Protein AF-A0A497QKZ0-F1 (afdb_monomer_lite)

pLDDT: mean 83.21, std 18.35, range [42.22, 96.81]

Structure (mmCIF, N/CA/C/O backbone):
data_AF-A0A497QKZ0-F1
#
_entry.id   AF-A0A497QKZ0-F1
#
loop_
_atom_site.group_PDB
_atom_site.id
_atom_site.type_symbol
_atom_site.label_atom_id
_atom_site.label_alt_id
_atom_site.label_comp_id
_atom_site.label_asym_id
_atom_site.label_entity_id
_atom_site.label_seq_id
_atom_site.pdbx_PDB_ins_code
_atom_site.Cartn_x
_atom_site.Cartn_y
_atom_site.Cartn_z
_atom_site.occupancy
_atom_site.B_iso_or_equiv
_atom_site.auth_seq_id
_atom_site.auth_comp_id
_atom_site.auth_asym_id
_atom_site.auth_atom_id
_atom_site.pdbx_PDB_model_num
ATOM 1 N N . MET A 1 1 ? -16.394 13.735 -3.996 1.00 50.06 1 MET A N 1
ATOM 2 C CA . MET A 1 1 ? -15.895 12.636 -4.858 1.00 50.06 1 MET A CA 1
ATOM 3 C C . MET A 1 1 ? -15.013 11.633 -4.111 1.00 50.06 1 MET A C 1
ATOM 5 O O . MET A 1 1 ? -15.427 10.489 -4.044 1.00 50.06 1 MET A O 1
ATOM 9 N N . LYS A 1 2 ? -13.881 12.016 -3.486 1.00 60.97 2 LYS A N 1
ATOM 10 C CA . LYS A 1 2 ? -12.994 11.062 -2.766 1.00 60.97 2 LYS A CA 1
ATOM 11 C C . LYS A 1 2 ? -13.682 10.211 -1.681 1.00 60.97 2 LYS A C 1
ATOM 13 O O . LYS A 1 2 ? -13.367 9.038 -1.577 1.00 60.97 2 LYS A O 1
ATOM 18 N N . LYS A 1 3 ? -14.614 10.776 -0.901 1.00 60.91 3 LYS A N 1
ATOM 19 C CA . LYS A 1 3 ? -15.287 10.064 0.205 1.00 60.91 3 LYS A CA 1
ATOM 20 C C . LYS A 1 3 ? -16.107 8.857 -0.287 1.00 60.91 3 LYS A C 1
ATOM 22 O O . LYS A 1 3 ? -15.813 7.734 0.092 1.00 60.91 3 LYS A O 1
ATOM 27 N N . TYR A 1 4 ? -16.994 9.078 -1.259 1.00 71.94 4 TYR A N 1
ATOM 28 C CA . TYR A 1 4 ? -17.839 8.026 -1.842 1.00 71.94 4 TYR A CA 1
ATOM 29 C C . TYR A 1 4 ? -17.062 6.895 -2.527 1.00 71.94 4 TYR A C 1
ATOM 31 O O . TYR A 1 4 ? -17.536 5.764 -2.576 1.00 71.94 4 TYR A O 1
ATOM 39 N N . ALA A 1 5 ? -15.863 7.177 -3.049 1.00 82.50 5 ALA A N 1
ATOM 40 C CA . ALA A 1 5 ? -15.030 6.156 -3.680 1.00 82.50 5 ALA A CA 1
ATOM 41 C C . ALA A 1 5 ? -14.519 5.106 -2.676 1.00 82.50 5 ALA A C 1
ATOM 43 O O . ALA A 1 5 ? -14.267 3.974 -3.074 1.00 82.50 5 ALA A O 1
ATOM 44 N N . TYR A 1 6 ? -14.401 5.458 -1.391 1.00 85.38 6 TYR A N 1
ATOM 45 C CA . TYR A 1 6 ? -13.842 4.596 -0.345 1.00 85.38 6 TYR A CA 1
ATOM 46 C C . TYR A 1 6 ? -14.851 4.204 0.738 1.00 85.38 6 TYR A C 1
ATOM 48 O O . TYR A 1 6 ? -14.471 3.523 1.686 1.00 85.38 6 TYR A O 1
ATOM 56 N N . ASP A 1 7 ? -16.119 4.594 0.603 1.00 88.50 7 ASP A N 1
ATOM 57 C CA . ASP A 1 7 ? -17.184 4.141 1.498 1.00 88.50 7 ASP A CA 1
ATOM 58 C C . ASP A 1 7 ? -17.457 2.639 1.297 1.00 88.50 7 ASP A C 1
ATOM 60 O O . ASP A 1 7 ? -17.227 2.081 0.215 1.00 88.50 7 ASP A O 1
ATOM 64 N N . ASP A 1 8 ? -17.930 1.965 2.344 1.00 90.12 8 ASP A N 1
ATOM 65 C CA . ASP A 1 8 ? -18.294 0.548 2.277 1.00 90.12 8 ASP A CA 1
ATOM 66 C C . ASP A 1 8 ? -19.484 0.307 1.331 1.00 90.12 8 ASP A C 1
ATOM 68 O O . ASP A 1 8 ? -20.384 1.133 1.189 1.00 90.12 8 ASP A O 1
ATOM 72 N N . GLY A 1 9 ? -19.472 -0.841 0.653 1.00 88.94 9 GLY A N 1
ATOM 73 C CA . GLY A 1 9 ? -20.528 -1.294 -0.254 1.00 88.94 9 GLY A CA 1
ATOM 74 C C . GLY A 1 9 ? -20.354 -2.781 -0.559 1.00 88.94 9 GLY A C 1
ATOM 75 O O . GLY A 1 9 ? -19.903 -3.527 0.303 1.00 88.94 9 GLY A O 1
ATOM 76 N N . VAL A 1 10 ? -20.641 -3.216 -1.793 1.00 93.56 10 VAL A N 1
ATOM 77 C CA . VAL A 1 10 ? -20.381 -4.611 -2.228 1.00 93.56 10 VAL A CA 1
ATOM 78 C C . VAL A 1 10 ? -18.904 -4.989 -2.057 1.00 93.56 10 VAL A C 1
ATOM 80 O O . VAL A 1 10 ? -18.581 -6.097 -1.645 1.00 93.56 10 VAL A O 1
ATOM 83 N N . ILE A 1 11 ? -18.008 -4.043 -2.346 1.00 93.00 11 ILE A N 1
ATOM 84 C CA . ILE A 1 11 ? -16.582 -4.146 -2.033 1.00 93.00 11 ILE A CA 1
ATOM 85 C C . ILE A 1 11 ? -16.339 -3.365 -0.743 1.00 93.00 11 ILE A C 1
ATOM 87 O O . ILE A 1 11 ? -16.772 -2.212 -0.631 1.00 93.00 11 ILE A O 1
ATOM 91 N N . SER A 1 12 ? -15.628 -3.971 0.206 1.00 93.38 12 SER A N 1
ATOM 92 C CA . SER A 1 12 ? -15.272 -3.306 1.457 1.00 93.38 12 SER A CA 1
ATOM 93 C C . SER A 1 12 ? -14.340 -2.117 1.213 1.00 93.38 12 SER A C 1
ATOM 95 O O . SER A 1 12 ? -13.476 -2.127 0.332 1.00 93.38 12 SER A O 1
ATOM 97 N N . SER A 1 13 ? -14.490 -1.084 2.033 1.00 92.44 13 SER A N 1
ATOM 98 C CA . SER A 1 13 ? -13.655 0.117 2.038 1.00 92.44 13 SER A CA 1
ATOM 99 C C . SER A 1 13 ? -12.169 -0.223 2.159 1.00 92.44 13 SER A C 1
ATOM 101 O O . SER A 1 13 ? -11.342 0.374 1.471 1.00 92.44 13 SER A O 1
ATOM 103 N N . LYS A 1 14 ? -11.840 -1.246 2.959 1.00 93.38 14 LYS A N 1
ATOM 104 C CA . LYS A 1 14 ? -10.485 -1.792 3.110 1.00 93.38 14 LYS A CA 1
ATOM 105 C C . LYS A 1 14 ? -9.885 -2.223 1.769 1.00 93.38 14 LYS A C 1
ATOM 107 O O . LYS A 1 14 ? -8.794 -1.779 1.422 1.00 93.38 14 LYS A O 1
ATOM 112 N N . ILE A 1 15 ? -10.613 -3.020 0.983 1.00 94.31 15 ILE A N 1
ATOM 113 C CA . ILE A 1 15 ? -10.143 -3.491 -0.330 1.00 94.31 15 ILE A CA 1
ATOM 114 C C . ILE A 1 15 ? -9.991 -2.322 -1.308 1.00 94.31 15 ILE A C 1
ATOM 116 O O . ILE A 1 15 ? -9.007 -2.254 -2.044 1.00 94.31 15 ILE A O 1
ATOM 120 N N . LYS A 1 16 ? -10.925 -1.363 -1.301 1.00 94.44 16 LYS A N 1
ATOM 121 C CA . LYS A 1 16 ? -10.843 -0.179 -2.173 1.00 94.44 16 LYS A CA 1
ATOM 122 C C . LYS A 1 16 ? -9.609 0.673 -1.867 1.00 94.44 16 LYS A C 1
ATOM 124 O O . LYS A 1 16 ? -8.945 1.140 -2.789 1.00 94.44 16 LYS A O 1
ATOM 129 N N . ILE A 1 17 ? -9.284 0.845 -0.586 1.00 94.38 17 ILE A N 1
ATOM 130 C CA . ILE A 1 17 ? -8.101 1.593 -0.146 1.00 94.38 17 ILE A CA 1
ATOM 131 C C . ILE A 1 17 ? -6.815 0.845 -0.503 1.00 94.38 17 ILE A C 1
ATOM 133 O O . ILE A 1 17 ? -5.902 1.468 -1.038 1.00 94.38 17 ILE A O 1
ATOM 137 N N . LEU A 1 18 ? -6.760 -0.475 -0.293 1.00 95.31 18 LEU A N 1
ATOM 138 C CA . LEU A 1 18 ? -5.625 -1.298 -0.725 1.00 95.31 18 LEU A CA 1
ATOM 139 C C . LEU A 1 18 ? -5.416 -1.220 -2.241 1.00 95.31 18 LEU A C 1
ATOM 141 O O . LEU A 1 18 ? -4.293 -1.034 -2.689 1.00 95.31 18 LEU A O 1
ATOM 145 N N . THR A 1 19 ? -6.495 -1.252 -3.023 1.00 95.06 19 THR A N 1
ATOM 146 C CA . THR A 1 19 ? -6.430 -1.105 -4.486 1.00 95.06 19 THR A CA 1
ATOM 147 C C . THR A 1 19 ? -5.875 0.265 -4.885 1.00 95.06 19 THR A C 1
ATOM 149 O O . THR A 1 19 ? -4.988 0.359 -5.733 1.00 95.06 19 THR A O 1
ATOM 152 N N . ALA A 1 20 ? -6.353 1.344 -4.257 1.00 94.25 20 ALA A N 1
ATOM 153 C CA . ALA A 1 20 ? -5.836 2.689 -4.506 1.00 94.25 20 ALA A CA 1
ATOM 154 C C . ALA A 1 20 ? -4.360 2.830 -4.103 1.00 94.25 20 ALA A C 1
ATOM 156 O O . ALA A 1 20 ? -3.588 3.479 -4.810 1.00 94.25 20 ALA A O 1
ATOM 157 N N . PHE A 1 21 ? -3.956 2.188 -3.007 1.00 95.31 21 PHE A N 1
ATOM 158 C CA . PHE A 1 21 ? -2.564 2.102 -2.584 1.00 95.31 21 PHE A CA 1
ATOM 159 C C . PHE A 1 21 ? -1.698 1.361 -3.614 1.00 95.31 21 PHE A C 1
ATOM 161 O O . PHE A 1 21 ? -0.664 1.886 -4.017 1.00 95.31 21 PHE A O 1
ATOM 168 N N . THR A 1 22 ? -2.135 0.205 -4.119 1.00 95.81 22 THR A N 1
ATOM 169 C CA . THR A 1 22 ? -1.437 -0.521 -5.194 1.00 95.81 22 THR A CA 1
ATOM 170 C C . THR A 1 22 ? -1.256 0.354 -6.429 1.00 95.81 22 THR A C 1
ATOM 172 O O . THR A 1 22 ? -0.158 0.438 -6.973 1.00 95.81 22 THR A O 1
ATOM 175 N N . ILE A 1 23 ? -2.303 1.071 -6.851 1.00 95.19 23 ILE A N 1
ATOM 176 C CA . ILE A 1 23 ? -2.219 2.005 -7.981 1.00 95.19 23 ILE A CA 1
ATOM 177 C C . ILE A 1 23 ? -1.212 3.121 -7.681 1.00 95.19 23 ILE A C 1
ATOM 179 O O . ILE A 1 23 ? -0.433 3.483 -8.558 1.00 95.19 23 ILE A O 1
ATOM 183 N N . ALA A 1 24 ? -1.168 3.649 -6.456 1.00 94.94 24 ALA A N 1
ATOM 184 C CA . ALA A 1 24 ? -0.171 4.643 -6.057 1.00 94.94 24 ALA A CA 1
ATOM 185 C C . ALA A 1 24 ? 1.272 4.111 -6.170 1.00 94.94 24 ALA A C 1
ATOM 187 O O . ALA A 1 24 ? 2.143 4.826 -6.664 1.00 94.94 24 ALA A O 1
ATOM 188 N N . VAL A 1 25 ? 1.509 2.852 -5.782 1.00 94.75 25 VAL A N 1
ATOM 189 C CA . VAL A 1 25 ? 2.808 2.172 -5.938 1.00 94.75 25 VAL A CA 1
ATOM 190 C C . VAL A 1 25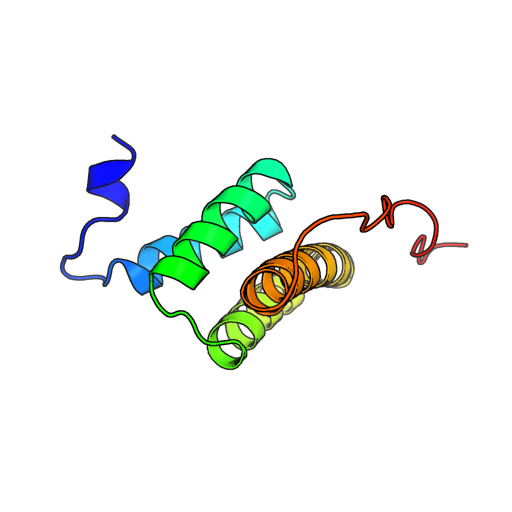 ? 3.158 1.986 -7.417 1.00 94.75 25 VAL A C 1
ATOM 192 O O . VAL A 1 25 ? 4.271 2.301 -7.829 1.00 94.75 25 VAL A O 1
ATOM 195 N N . VAL A 1 26 ? 2.206 1.540 -8.242 1.00 94.00 26 VAL A N 1
ATOM 196 C CA . VAL A 1 26 ? 2.411 1.315 -9.687 1.00 94.00 26 VAL A CA 1
ATOM 197 C C . VAL A 1 26 ? 2.631 2.613 -10.461 1.00 94.00 26 VAL A C 1
ATOM 199 O O . VAL A 1 26 ? 3.463 2.679 -11.363 1.00 94.00 26 VAL A O 1
ATOM 202 N N . THR A 1 27 ? 1.914 3.669 -10.089 1.00 94.81 27 THR A N 1
ATOM 203 C CA . THR A 1 27 ? 2.070 5.011 -10.671 1.00 94.81 27 THR A CA 1
ATOM 204 C C . THR A 1 27 ? 3.267 5.770 -10.109 1.00 94.81 27 THR A C 1
ATOM 206 O O . THR A 1 27 ? 3.561 6.857 -10.601 1.00 94.81 27 THR A O 1
ATOM 209 N N . LYS A 1 28 ? 3.973 5.203 -9.117 1.00 93.81 28 LYS A N 1
ATOM 210 C CA . LYS A 1 28 ? 5.188 5.778 -8.522 1.00 93.81 28 LYS A CA 1
ATOM 211 C C . LYS A 1 28 ? 4.935 7.157 -7.898 1.00 93.81 28 LYS A C 1
ATOM 213 O O . LYS A 1 28 ? 5.797 8.030 -7.894 1.00 93.81 28 LYS A O 1
ATOM 218 N N . CYS A 1 29 ? 3.721 7.370 -7.387 1.00 94.38 29 CYS A N 1
ATOM 219 C CA . CYS A 1 29 ? 3.321 8.626 -6.763 1.00 94.38 29 CYS A CA 1
ATOM 220 C C . CYS A 1 29 ? 3.599 8.578 -5.257 1.00 94.38 29 CYS A C 1
ATOM 222 O O . CYS A 1 29 ? 2.785 8.070 -4.484 1.00 94.38 29 CYS A O 1
ATOM 224 N N . GLU A 1 30 ? 4.722 9.140 -4.816 1.00 91.81 30 GLU A N 1
ATOM 225 C CA . GLU A 1 30 ? 5.145 9.075 -3.412 1.00 91.81 30 GLU A CA 1
ATOM 226 C C . GLU A 1 30 ? 4.142 9.721 -2.440 1.00 91.81 30 GLU A C 1
ATOM 228 O O . GLU A 1 30 ? 3.762 9.129 -1.428 1.00 91.81 30 GLU A O 1
ATOM 233 N N . SER A 1 31 ? 3.630 10.908 -2.773 1.00 92.94 31 SER A N 1
ATOM 234 C CA . SER A 1 31 ? 2.613 11.587 -1.959 1.00 92.94 31 SER A CA 1
ATOM 235 C C . SER A 1 31 ? 1.312 10.779 -1.866 1.00 92.94 31 SER A C 1
ATOM 237 O O . SER A 1 31 ? 0.656 10.753 -0.817 1.00 92.94 31 SER A O 1
ATOM 239 N N . CYS A 1 32 ? 0.955 10.065 -2.938 1.00 94.25 32 CYS A N 1
ATOM 240 C CA . CYS A 1 32 ? -0.183 9.157 -2.961 1.00 94.25 32 CYS A CA 1
ATOM 241 C C . CYS A 1 32 ? 0.069 7.935 -2.067 1.00 94.25 32 CYS A C 1
ATOM 243 O O . CYS A 1 32 ? -0.808 7.585 -1.280 1.00 94.25 32 CYS A O 1
ATOM 245 N N . ILE A 1 33 ? 1.260 7.327 -2.140 1.00 94.81 33 ILE A N 1
ATOM 246 C CA . ILE A 1 33 ? 1.667 6.192 -1.296 1.00 94.81 33 ILE A CA 1
ATOM 247 C C . ILE A 1 33 ? 1.520 6.571 0.179 1.00 94.81 33 ILE A C 1
ATOM 249 O O . ILE A 1 33 ? 0.791 5.897 0.903 1.00 94.81 33 ILE A O 1
ATOM 253 N N . ARG A 1 34 ? 2.108 7.700 0.599 1.00 93.81 34 ARG A N 1
ATOM 254 C CA . ARG A 1 34 ? 2.028 8.210 1.981 1.00 93.81 34 ARG A CA 1
ATOM 255 C C . ARG A 1 34 ? 0.588 8.469 2.439 1.00 93.81 34 ARG A C 1
ATOM 257 O O . ARG A 1 34 ? 0.228 8.190 3.581 1.00 93.81 34 ARG A O 1
ATOM 264 N N . SER A 1 35 ? -0.261 8.975 1.546 1.00 92.62 35 SER A N 1
ATOM 265 C CA . SER A 1 35 ? -1.670 9.245 1.859 1.00 92.62 35 SER A CA 1
ATOM 266 C C . SER A 1 35 ? -2.481 7.958 2.034 1.00 92.62 35 SER A C 1
ATOM 268 O O . SER A 1 35 ? -3.223 7.815 3.006 1.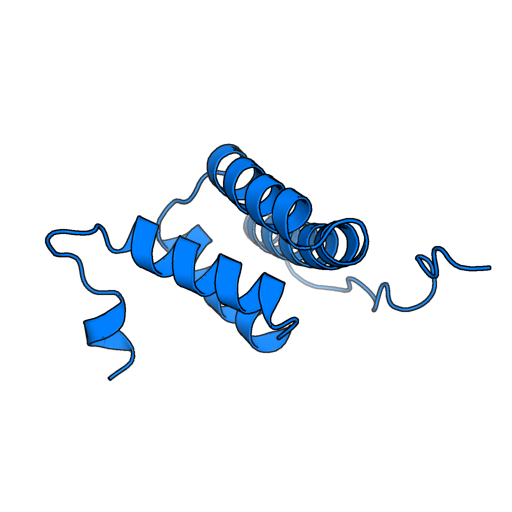00 92.62 35 SER A O 1
ATOM 270 N N . TYR A 1 36 ? -2.353 7.013 1.101 1.00 93.94 36 TYR A N 1
ATOM 271 C CA . TYR A 1 36 ? -3.155 5.790 1.110 1.00 93.94 36 TYR A CA 1
ATOM 272 C C . TYR A 1 36 ? -2.647 4.750 2.104 1.00 93.94 36 TYR A C 1
ATOM 274 O O . TYR A 1 36 ? -3.468 4.022 2.654 1.00 93.94 36 TYR A O 1
ATOM 282 N N . ILE A 1 37 ? -1.347 4.719 2.414 1.00 94.19 37 ILE A N 1
ATOM 283 C CA . ILE A 1 37 ? -0.821 3.832 3.458 1.00 94.19 37 ILE A CA 1
ATOM 284 C C . ILE A 1 37 ? -1.321 4.237 4.847 1.00 94.19 37 ILE A C 1
ATOM 286 O O . ILE A 1 37 ? -1.667 3.377 5.654 1.00 94.19 37 ILE A O 1
ATOM 290 N N . LYS A 1 38 ? -1.464 5.545 5.100 1.00 92.69 38 LYS A N 1
ATOM 291 C CA . LYS A 1 38 ? -2.077 6.057 6.328 1.00 92.69 38 LYS A CA 1
ATOM 292 C C . LYS A 1 38 ? -3.545 5.641 6.437 1.00 92.69 38 LYS A C 1
ATOM 294 O O . LYS A 1 38 ? -3.954 5.128 7.472 1.00 92.69 38 LYS A O 1
ATOM 299 N N . LEU A 1 39 ? -4.314 5.789 5.356 1.00 92.25 39 LEU A N 1
ATOM 300 C CA . LEU A 1 39 ? -5.711 5.340 5.313 1.00 92.25 39 LEU A CA 1
ATOM 301 C C . LEU A 1 39 ? -5.839 3.818 5.476 1.00 92.25 39 LEU A C 1
ATOM 303 O O . LEU A 1 39 ? -6.763 3.346 6.133 1.00 92.25 39 LEU A O 1
ATOM 307 N N . ALA A 1 40 ? -4.919 3.046 4.894 1.00 93.06 40 ALA A N 1
ATOM 308 C CA . 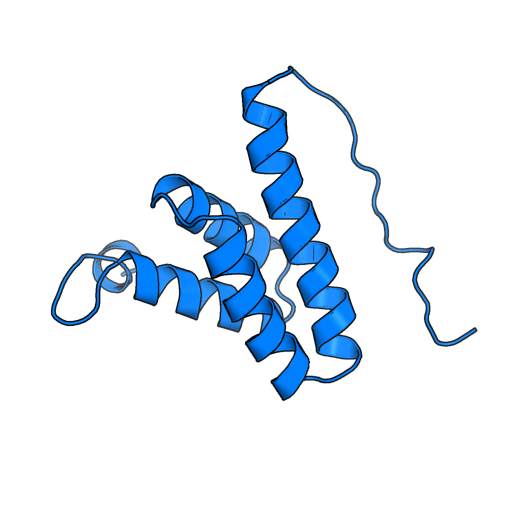ALA A 1 40 ? -4.868 1.596 5.052 1.00 93.06 40 ALA A CA 1
ATOM 309 C C . ALA A 1 40 ? -4.614 1.211 6.519 1.00 93.06 40 ALA A C 1
ATOM 311 O O . ALA A 1 40 ? -5.331 0.372 7.066 1.00 93.06 40 ALA A O 1
ATOM 312 N N . TYR A 1 41 ? -3.659 1.877 7.175 1.00 92.50 41 TYR A N 1
ATOM 313 C CA . TYR A 1 41 ? -3.367 1.691 8.596 1.00 92.50 41 TYR A CA 1
ATOM 314 C C . TYR A 1 41 ? -4.577 2.036 9.481 1.00 92.50 41 TYR A C 1
ATOM 316 O O . TYR A 1 41 ? -4.970 1.238 10.327 1.00 92.50 41 TYR A O 1
ATOM 324 N N . GLU A 1 42 ? -5.242 3.170 9.230 1.00 90.62 42 GLU A N 1
ATOM 325 C CA . GLU A 1 42 ? -6.468 3.582 9.941 1.00 90.62 42 GLU A CA 1
ATOM 326 C C . GLU A 1 42 ? -7.632 2.592 9.757 1.00 90.62 42 GLU A C 1
ATOM 328 O O . GLU A 1 42 ? -8.486 2.458 10.632 1.00 90.62 42 GLU A O 1
ATOM 333 N N . LYS A 1 43 ? -7.664 1.863 8.637 1.00 90.38 43 LYS A N 1
ATOM 334 C CA . LYS A 1 43 ? -8.639 0.795 8.361 1.00 90.38 43 LYS A CA 1
ATOM 335 C C . LYS A 1 43 ? -8.246 -0.569 8.933 1.00 90.38 43 LYS A C 1
ATOM 337 O O . LYS A 1 43 ? -8.938 -1.551 8.665 1.00 90.38 43 LYS A O 1
ATOM 342 N N . GLY A 1 44 ? -7.163 -0.644 9.706 1.00 91.06 44 GLY A N 1
ATOM 343 C CA . GLY A 1 44 ? -6.707 -1.880 10.337 1.00 91.06 44 GLY A CA 1
ATOM 344 C C . GLY A 1 44 ? -6.149 -2.895 9.341 1.00 91.06 44 GLY A C 1
ATOM 345 O O . GLY A 1 44 ? -6.311 -4.099 9.532 1.00 91.06 44 GLY A O 1
ATOM 346 N N . VAL A 1 45 ? -5.541 -2.431 8.245 1.00 94.19 45 VAL A N 1
ATOM 347 C CA . VAL A 1 45 ? -4.730 -3.300 7.386 1.00 94.19 45 VAL A CA 1
ATOM 348 C C . VAL A 1 45 ? -3.537 -3.802 8.193 1.00 94.19 45 VAL A C 1
ATOM 350 O O . VAL A 1 45 ? -2.783 -3.019 8.773 1.00 94.19 45 VAL A O 1
ATOM 353 N N . THR A 1 46 ? -3.379 -5.119 8.228 1.00 94.12 46 THR A N 1
ATOM 354 C CA . THR A 1 46 ? -2.251 -5.768 8.892 1.00 94.12 46 THR A CA 1
ATOM 355 C C . THR A 1 46 ? -0.999 -5.701 8.023 1.00 94.12 46 THR A C 1
ATOM 357 O O . THR A 1 46 ? -1.060 -5.506 6.807 1.00 94.12 46 THR A O 1
ATOM 360 N N . LYS A 1 47 ? 0.162 -5.896 8.652 1.00 93.38 47 LYS A N 1
ATOM 361 C CA . LYS A 1 47 ? 1.437 -5.984 7.935 1.00 93.38 47 LYS A CA 1
ATOM 362 C C . LYS A 1 47 ? 1.412 -7.087 6.869 1.00 93.38 47 LYS A C 1
ATOM 364 O O . LYS A 1 47 ? 1.901 -6.857 5.769 1.00 93.38 47 LYS A O 1
ATOM 369 N N . ASP A 1 48 ? 0.833 -8.241 7.185 1.00 95.25 48 ASP A N 1
ATOM 370 C CA . ASP A 1 48 ? 0.819 -9.398 6.286 1.00 95.25 48 ASP A CA 1
ATOM 371 C C . ASP A 1 48 ? -0.038 -9.127 5.042 1.00 95.25 48 ASP A C 1
ATOM 373 O O . ASP A 1 48 ? 0.422 -9.327 3.920 1.00 95.25 48 ASP A O 1
ATOM 377 N N . GLU A 1 49 ? -1.226 -8.536 5.220 1.00 94.81 49 GLU A N 1
ATOM 378 C CA . GLU A 1 49 ? -2.080 -8.112 4.099 1.00 94.81 49 GLU A CA 1
ATOM 379 C C . GLU A 1 49 ? -1.389 -7.079 3.202 1.00 94.81 49 GLU A C 1
ATOM 381 O O . GLU A 1 49 ? -1.517 -7.118 1.978 1.00 94.81 49 GLU A O 1
ATOM 386 N N . LEU A 1 50 ? -0.636 -6.148 3.794 1.00 95.19 50 LEU A N 1
ATOM 387 C CA . LEU A 1 50 ? 0.130 -5.178 3.022 1.00 95.19 50 LEU A CA 1
ATOM 388 C C . LEU A 1 50 ? 1.234 -5.861 2.204 1.00 95.19 50 LEU A C 1
ATOM 390 O O . LEU A 1 50 ? 1.410 -5.537 1.030 1.00 95.19 50 LEU A O 1
ATOM 394 N N . VAL A 1 51 ? 1.971 -6.798 2.807 1.00 95.94 51 VAL A N 1
ATOM 395 C CA . VAL A 1 51 ? 3.053 -7.537 2.140 1.00 95.94 51 VAL A CA 1
ATOM 396 C C . VAL A 1 51 ? 2.519 -8.347 0.959 1.00 95.94 51 VAL A C 1
ATOM 398 O O . VAL A 1 51 ? 3.126 -8.315 -0.110 1.00 95.94 51 VAL A O 1
ATOM 401 N N . GLU A 1 52 ? 1.364 -9.002 1.094 1.00 96.81 52 GLU A N 1
ATOM 402 C CA . GLU A 1 52 ? 0.726 -9.703 -0.028 1.00 96.81 52 GLU A CA 1
ATOM 403 C C . GLU A 1 52 ? 0.426 -8.757 -1.201 1.00 96.81 52 GLU A C 1
ATOM 405 O O . GLU A 1 52 ? 0.760 -9.051 -2.350 1.00 96.81 52 GLU A O 1
ATOM 410 N N . ILE A 1 53 ? -0.123 -7.574 -0.918 1.00 95.94 53 ILE A N 1
ATOM 411 C CA . ILE A 1 53 ? -0.425 -6.563 -1.941 1.00 95.94 53 ILE A CA 1
ATOM 412 C C . ILE A 1 53 ? 0.846 -5.991 -2.590 1.00 95.94 53 ILE A C 1
ATOM 414 O O . ILE A 1 53 ? 0.887 -5.726 -3.799 1.00 95.94 53 ILE A O 1
ATOM 418 N N . LEU A 1 54 ? 1.908 -5.804 -1.811 1.00 95.56 54 LEU A N 1
ATOM 419 C CA . LEU A 1 54 ? 3.199 -5.366 -2.330 1.00 95.56 54 LEU A CA 1
ATOM 420 C C . LEU A 1 54 ? 3.827 -6.430 -3.234 1.00 95.56 54 LEU A C 1
ATOM 422 O O . LEU A 1 54 ? 4.314 -6.085 -4.307 1.00 95.56 54 LEU A O 1
ATOM 426 N N . ASN A 1 55 ? 3.721 -7.713 -2.886 1.00 96.00 55 ASN A N 1
ATOM 427 C CA . ASN A 1 55 ? 4.173 -8.811 -3.743 1.00 96.00 55 ASN A CA 1
ATOM 428 C C . ASN A 1 55 ? 3.443 -8.831 -5.093 1.00 96.00 55 ASN A C 1
ATOM 430 O O . ASN A 1 55 ? 4.082 -9.043 -6.122 1.00 96.00 55 ASN A O 1
ATOM 434 N N . VAL A 1 56 ? 2.140 -8.524 -5.124 1.00 95.75 56 VAL A N 1
ATOM 435 C CA . VAL A 1 56 ? 1.400 -8.342 -6.390 1.00 95.75 56 VAL A CA 1
ATOM 436 C C . VAL A 1 56 ? 1.988 -7.186 -7.208 1.00 95.75 56 VAL A C 1
ATOM 438 O O . VAL A 1 56 ? 2.194 -7.312 -8.415 1.00 95.75 56 VAL A O 1
ATOM 441 N N . SER A 1 57 ? 2.320 -6.070 -6.555 1.00 95.00 57 SER A N 1
ATOM 442 C CA . SER A 1 57 ? 2.934 -4.907 -7.216 1.00 95.00 57 SER A CA 1
ATOM 443 C C . SER A 1 57 ? 4.314 -5.235 -7.801 1.00 95.00 57 SER A C 1
ATOM 445 O O . SER A 1 57 ? 4.642 -4.778 -8.898 1.00 95.00 57 SER A O 1
ATOM 447 N N . ILE A 1 58 ? 5.101 -6.047 -7.087 1.00 95.50 58 ILE A N 1
ATOM 448 C CA . ILE A 1 58 ? 6.417 -6.539 -7.513 1.00 95.50 58 ILE A CA 1
ATOM 449 C C . ILE A 1 58 ? 6.271 -7.486 -8.703 1.00 95.50 58 ILE A C 1
ATOM 451 O O . ILE A 1 58 ? 6.945 -7.300 -9.712 1.00 95.50 58 ILE A O 1
ATOM 455 N N . ALA A 1 59 ? 5.350 -8.450 -8.633 1.00 95.81 59 ALA A N 1
ATOM 456 C CA . ALA A 1 59 ? 5.105 -9.402 -9.713 1.00 95.81 59 ALA A CA 1
ATOM 457 C C . ALA A 1 59 ? 4.723 -8.711 -11.035 1.00 95.81 59 ALA A C 1
ATOM 459 O O . ALA A 1 59 ? 5.078 -9.194 -12.106 1.00 95.81 59 ALA A O 1
ATOM 460 N N . MET A 1 60 ? 4.031 -7.568 -10.969 1.00 94.62 60 MET A N 1
ATOM 461 C CA . MET A 1 60 ? 3.582 -6.827 -12.155 1.00 94.62 60 MET A CA 1
ATOM 462 C C . MET A 1 60 ? 4.608 -5.852 -12.735 1.00 94.62 60 MET A C 1
ATOM 464 O O . MET A 1 60 ? 4.536 -5.541 -13.920 1.00 94.62 60 MET A O 1
ATOM 468 N N . GLN A 1 61 ? 5.555 -5.360 -11.935 1.00 92.62 61 GLN A N 1
ATOM 469 C CA . GLN A 1 61 ? 6.527 -4.345 -12.368 1.00 92.62 61 GLN A CA 1
ATOM 470 C C . GLN A 1 61 ? 7.988 -4.822 -12.342 1.00 92.62 61 GLN A C 1
ATOM 472 O O . GLN A 1 61 ? 8.884 -4.070 -12.734 1.00 92.62 61 GLN A O 1
ATOM 477 N N . GLY A 1 62 ? 8.255 -6.035 -11.855 1.00 92.75 62 GLY A N 1
ATOM 478 C CA . GLY A 1 62 ? 9.604 -6.573 -11.694 1.00 92.75 62 GLY A CA 1
ATOM 479 C C . GLY A 1 62 ? 10.453 -5.729 -10.740 1.00 92.75 62 GLY A C 1
ATOM 480 O O . GLY A 1 62 ? 9.983 -5.290 -9.688 1.00 92.75 62 GLY A O 1
ATOM 481 N N . CYS A 1 63 ? 11.706 -5.466 -11.125 1.00 91.56 63 CYS A N 1
ATOM 482 C CA . CYS A 1 63 ? 12.679 -4.749 -10.293 1.00 91.56 63 CYS A CA 1
ATOM 483 C C . CYS A 1 63 ? 12.196 -3.355 -9.868 1.00 91.56 63 CYS A C 1
ATOM 485 O O . CYS A 1 63 ? 12.367 -2.963 -8.718 1.00 91.56 63 CYS A O 1
ATOM 487 N N . VAL A 1 64 ? 11.526 -2.623 -10.763 1.00 91.44 64 VAL A N 1
ATOM 488 C CA . VAL A 1 64 ? 10.990 -1.293 -10.435 1.00 91.44 64 VAL A CA 1
ATOM 489 C C . VAL A 1 64 ? 9.888 -1.402 -9.379 1.00 91.44 64 VAL A C 1
ATOM 491 O O . VAL A 1 64 ? 9.823 -0.587 -8.460 1.00 91.44 64 VAL A O 1
ATOM 494 N N . GLY A 1 65 ? 9.055 -2.441 -9.474 1.00 92.50 65 GLY A N 1
ATOM 495 C CA . GLY A 1 65 ? 8.046 -2.746 -8.465 1.00 92.50 65 GLY A CA 1
ATOM 496 C C . GLY A 1 65 ? 8.657 -2.996 -7.096 1.00 92.50 65 GLY A C 1
ATOM 497 O O . GLY A 1 65 ? 8.131 -2.498 -6.109 1.00 92.50 65 GLY A O 1
ATOM 498 N N . HIS A 1 66 ? 9.788 -3.702 -7.044 1.00 93.81 66 HIS A N 1
ATOM 499 C CA . HIS A 1 66 ? 10.518 -3.974 -5.806 1.00 93.81 66 HIS A CA 1
ATOM 500 C C . HIS A 1 66 ? 10.983 -2.697 -5.101 1.00 93.81 66 HIS A C 1
ATOM 502 O O . HIS A 1 66 ? 10.693 -2.519 -3.919 1.00 93.81 66 HIS A O 1
ATOM 508 N N . THR A 1 67 ? 11.609 -1.762 -5.820 1.00 94.25 67 THR A N 1
ATOM 509 C CA . THR A 1 67 ? 12.061 -0.488 -5.234 1.00 94.25 67 THR A CA 1
ATOM 510 C C . THR A 1 67 ? 10.897 0.316 -4.653 1.00 94.25 67 THR A C 1
ATOM 512 O O . THR A 1 67 ? 10.957 0.780 -3.514 1.00 94.25 67 THR A O 1
ATOM 515 N N . TRP A 1 68 ? 9.804 0.459 -5.407 1.00 95.00 68 TRP A N 1
ATOM 516 C CA . TRP A 1 68 ? 8.642 1.228 -4.952 1.00 95.00 68 TRP A CA 1
ATOM 517 C C . TRP A 1 68 ? 7.856 0.519 -3.847 1.00 95.00 68 TRP A C 1
ATOM 519 O O . TRP A 1 68 ? 7.340 1.179 -2.943 1.00 95.00 68 TRP A O 1
ATOM 529 N N . ALA A 1 69 ? 7.815 -0.813 -3.868 1.00 94.94 69 ALA A N 1
ATOM 530 C CA . ALA A 1 69 ? 7.232 -1.607 -2.798 1.00 94.94 69 ALA A CA 1
ATOM 531 C C . ALA A 1 69 ? 8.016 -1.465 -1.489 1.00 94.94 69 ALA A C 1
ATOM 533 O O . ALA A 1 69 ? 7.404 -1.285 -0.438 1.00 94.94 69 ALA A O 1
ATOM 534 N N . LEU A 1 70 ? 9.353 -1.466 -1.547 1.00 94.50 70 LEU A N 1
ATOM 535 C CA . LEU A 1 70 ? 10.202 -1.218 -0.381 1.00 94.50 70 LEU A CA 1
ATOM 536 C C . LEU A 1 70 ? 9.953 0.169 0.209 1.00 94.50 70 LEU A C 1
ATOM 538 O O . LEU A 1 70 ? 9.698 0.275 1.408 1.00 94.50 70 LEU A O 1
ATOM 542 N N . LYS A 1 71 ? 9.943 1.225 -0.618 1.00 93.44 71 LYS A N 1
ATOM 543 C CA . LYS A 1 71 ? 9.625 2.588 -0.151 1.00 93.44 71 LYS A CA 1
ATOM 544 C C . LYS A 1 71 ? 8.267 2.629 0.561 1.00 93.44 71 LYS A C 1
ATOM 546 O O . LYS A 1 71 ? 8.158 3.161 1.664 1.00 93.44 71 LYS A O 1
ATOM 551 N N . ALA A 1 72 ? 7.245 2.008 -0.025 1.00 95.06 72 ALA A N 1
ATOM 552 C CA . ALA A 1 72 ? 5.911 1.957 0.564 1.00 95.06 72 ALA A CA 1
ATOM 553 C C . ALA A 1 72 ? 5.857 1.151 1.877 1.00 95.06 72 ALA A C 1
ATOM 555 O O . ALA A 1 72 ? 5.177 1.548 2.825 1.00 95.06 72 ALA A O 1
ATOM 556 N N . TYR A 1 73 ? 6.605 0.050 1.959 1.00 95.06 73 TYR A N 1
ATOM 557 C CA . TYR A 1 73 ? 6.738 -0.752 3.172 1.00 95.06 73 TYR A CA 1
ATOM 558 C C . TYR A 1 73 ? 7.428 0.023 4.303 1.00 95.06 73 TYR A C 1
ATOM 560 O O . TYR A 1 73 ? 6.955 0.001 5.440 1.00 95.06 73 TYR A O 1
ATOM 568 N N . TYR A 1 74 ? 8.492 0.774 4.007 1.00 94.00 74 TYR A N 1
ATOM 569 C CA . TYR A 1 74 ? 9.142 1.629 5.002 1.00 94.00 74 TYR A CA 1
ATOM 570 C C . TYR A 1 74 ? 8.206 2.716 5.532 1.00 94.00 74 TYR A C 1
ATOM 572 O O . TYR A 1 74 ? 8.193 2.969 6.735 1.00 94.00 74 TYR A O 1
ATOM 580 N N . GLU A 1 75 ? 7.377 3.325 4.680 1.00 93.50 75 GLU A N 1
ATOM 581 C CA . GLU A 1 75 ? 6.364 4.284 5.138 1.00 93.50 75 GLU A CA 1
ATOM 582 C C . GLU A 1 75 ? 5.342 3.639 6.089 1.00 93.50 75 GLU A C 1
ATOM 584 O O . GLU A 1 75 ? 4.965 4.249 7.089 1.00 93.50 75 GLU A O 1
ATOM 589 N N . PHE A 1 76 ? 4.949 2.385 5.854 1.00 93.19 76 PHE A N 1
ATOM 590 C CA . PHE A 1 76 ? 4.092 1.649 6.788 1.00 93.19 76 PHE A CA 1
ATOM 591 C C . PHE A 1 76 ? 4.774 1.400 8.142 1.00 93.19 76 PHE A C 1
ATOM 593 O O . PHE A 1 76 ? 4.160 1.608 9.188 1.00 93.19 76 PHE A O 1
ATOM 600 N N . LEU A 1 77 ? 6.055 1.019 8.140 1.00 91.75 77 LEU A N 1
ATOM 601 C CA . LEU A 1 77 ? 6.827 0.830 9.374 1.00 91.75 77 LEU A CA 1
ATOM 602 C C . LEU A 1 77 ? 6.999 2.134 10.163 1.00 91.75 77 LEU A C 1
ATOM 604 O O . LEU A 1 77 ? 6.943 2.135 11.393 1.00 91.75 77 LEU A O 1
ATOM 608 N N . LYS A 1 78 ? 7.167 3.270 9.474 1.00 92.06 78 LYS A N 1
ATOM 609 C CA . LYS A 1 78 ? 7.189 4.584 10.132 1.00 92.06 78 LYS A CA 1
ATOM 610 C C . LYS A 1 78 ? 5.881 4.834 10.881 1.00 92.06 78 LYS A C 1
ATOM 612 O O . LYS A 1 78 ? 5.920 5.333 12.000 1.00 92.06 78 LYS A O 1
ATOM 617 N N . LEU A 1 79 ? 4.735 4.451 10.315 1.00 89.12 79 LEU A N 1
ATOM 618 C CA . LEU A 1 79 ? 3.436 4.591 10.982 1.00 89.12 79 LEU A CA 1
ATOM 619 C C . LEU A 1 79 ? 3.289 3.659 12.191 1.00 89.12 79 LEU A C 1
ATOM 621 O O . LEU A 1 79 ? 2.811 4.107 13.235 1.00 89.12 79 LEU A O 1
ATOM 625 N N . SER A 1 80 ? 3.751 2.407 12.096 1.00 82.62 80 SER A N 1
ATOM 626 C CA . SER A 1 80 ? 3.731 1.501 13.252 1.00 82.62 80 SER A CA 1
ATOM 627 C C . SER A 1 80 ? 4.613 2.025 14.388 1.00 82.62 80 SER A C 1
ATOM 629 O O . SER A 1 80 ? 4.184 2.040 15.539 1.00 82.62 80 SER A O 1
ATOM 631 N N . ASN A 1 81 ? 5.804 2.541 14.066 1.00 81.38 81 ASN A N 1
ATOM 632 C CA . ASN A 1 81 ? 6.773 3.030 15.052 1.00 81.38 81 ASN A CA 1
ATOM 633 C C . ASN A 1 81 ? 6.399 4.396 15.647 1.00 81.38 81 ASN A C 1
ATOM 635 O O . ASN A 1 81 ? 6.682 4.656 16.815 1.00 81.38 81 ASN A O 1
ATOM 639 N N . LYS A 1 82 ? 5.713 5.260 14.886 1.00 68.50 82 LYS A N 1
ATOM 640 C CA . LYS A 1 82 ? 5.221 6.566 15.364 1.00 68.50 82 LYS A CA 1
ATOM 641 C C . LYS A 1 82 ? 4.146 6.441 16.447 1.00 68.50 82 LYS A C 1
ATOM 643 O O . LYS A 1 82 ? 3.905 7.387 17.186 1.00 68.50 82 LYS A O 1
ATOM 648 N N . THR A 1 83 ? 3.545 5.260 16.588 1.00 58.81 83 THR A N 1
ATOM 649 C CA . THR A 1 83 ? 2.667 4.936 17.721 1.00 58.81 83 THR A CA 1
ATOM 650 C C . THR A 1 83 ? 3.461 4.792 19.036 1.00 58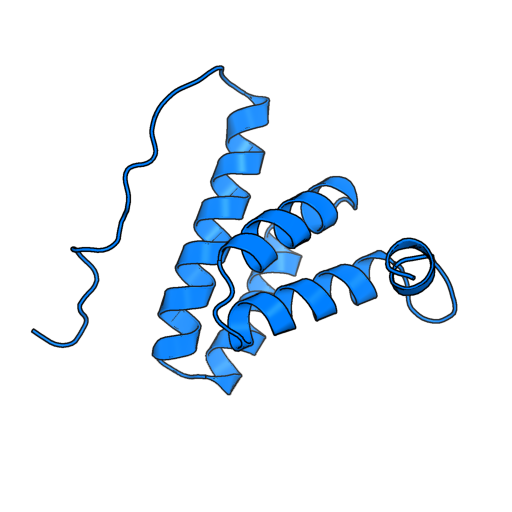.81 83 THR A C 1
ATOM 652 O O . THR A 1 83 ? 2.859 4.778 20.106 1.00 58.81 83 THR A O 1
ATOM 655 N N . SER A 1 84 ? 4.803 4.726 18.988 1.00 50.78 84 SER A N 1
ATOM 656 C CA . SER A 1 84 ? 5.653 4.443 20.152 1.00 50.78 84 SER A CA 1
ATOM 657 C C . SER A 1 84 ? 6.646 5.534 20.568 1.00 50.78 84 SER A C 1
ATOM 659 O O . SER A 1 84 ? 7.014 5.488 21.731 1.00 50.78 84 SER A O 1
ATOM 661 N N . ASN A 1 85 ? 7.064 6.508 19.742 1.00 42.84 85 ASN A N 1
ATOM 662 C CA . ASN A 1 85 ? 7.932 7.623 20.187 1.00 42.84 85 ASN A CA 1
ATOM 663 C C . ASN A 1 85 ? 7.837 8.869 19.278 1.00 42.84 85 ASN A C 1
ATOM 665 O O . ASN A 1 85 ? 7.671 8.754 18.063 1.00 42.84 85 ASN A O 1
ATOM 669 N N . ASN A 1 86 ? 7.943 10.052 19.897 1.00 47.97 86 ASN A N 1
ATOM 670 C CA . ASN A 1 86 ? 7.971 11.376 19.264 1.00 47.97 86 ASN A CA 1
ATOM 671 C C . ASN A 1 86 ? 9.249 11.609 18.437 1.00 47.97 86 ASN A C 1
ATOM 673 O O . ASN A 1 86 ? 10.337 11.369 18.940 1.00 47.97 86 ASN A O 1
ATOM 677 N N . ASP A 1 87 ? 9.035 12.200 17.259 1.00 43.75 87 ASP A N 1
ATOM 678 C CA . ASP A 1 87 ? 9.937 13.007 16.419 1.00 43.75 87 ASP A CA 1
ATOM 679 C C . ASP A 1 87 ? 11.265 12.423 15.881 1.00 43.75 87 ASP A C 1
ATOM 681 O O . ASP A 1 87 ? 11.925 11.587 16.478 1.00 43.75 87 ASP A O 1
ATOM 685 N N . GLU A 1 88 ? 11.626 12.969 14.718 1.00 42.22 88 GLU A N 1
ATOM 686 C CA . GLU A 1 88 ? 12.922 12.954 14.030 1.00 42.22 88 GLU A CA 1
ATOM 687 C C . GLU A 1 88 ? 13.320 11.799 13.079 1.00 42.22 88 GLU A C 1
ATOM 689 O O . GLU A 1 88 ? 13.581 10.651 13.426 1.00 42.22 88 GLU A O 1
ATOM 694 N N . THR A 1 89 ? 13.455 12.239 11.818 1.00 45.78 89 THR A N 1
ATOM 695 C CA . THR A 1 89 ? 14.399 11.814 10.774 1.00 45.78 89 THR A CA 1
ATOM 696 C C . THR A 1 89 ? 14.349 10.361 10.310 1.00 45.78 89 THR A C 1
ATOM 698 O O . THR A 1 89 ? 14.991 9.474 10.859 1.00 45.78 89 THR A O 1
ATOM 701 N N . VAL A 1 90 ? 13.704 10.140 9.163 1.00 50.50 90 VAL A N 1
ATOM 702 C CA . VAL A 1 90 ? 14.215 9.141 8.219 1.00 50.50 90 VAL A CA 1
ATOM 703 C C . VAL A 1 90 ? 14.554 9.902 6.955 1.00 50.50 90 VAL A C 1
ATOM 705 O O . VAL A 1 90 ? 13.663 10.258 6.184 1.00 50.50 90 VAL A O 1
ATOM 708 N N . THR A 1 91 ? 15.843 10.208 6.864 1.00 42.25 91 THR A N 1
ATOM 709 C CA . THR A 1 91 ? 16.558 10.774 5.726 1.00 42.25 91 THR A CA 1
ATOM 710 C C . THR A 1 91 ? 16.140 10.118 4.420 1.00 42.25 91 THR A C 1
ATOM 712 O O . THR A 1 91 ? 15.871 8.916 4.377 1.00 42.25 91 THR A O 1
ATOM 715 N N . ASP A 1 92 ? 16.098 10.932 3.373 1.00 44.44 92 ASP A N 1
ATOM 716 C CA . ASP A 1 92 ? 15.882 10.542 1.987 1.00 44.44 92 ASP A CA 1
ATOM 717 C C . ASP A 1 92 ? 16.842 9.400 1.603 1.00 44.44 92 ASP A C 1
ATOM 719 O O . ASP A 1 92 ? 18.038 9.599 1.403 1.00 44.44 92 ASP A O 1
ATOM 723 N N . ILE A 1 93 ? 16.319 8.169 1.545 1.00 53.66 93 ILE A N 1
ATOM 724 C CA . ILE A 1 93 ? 17.019 6.980 1.030 1.00 53.66 93 ILE A CA 1
ATOM 725 C C . ILE A 1 93 ? 16.901 7.007 -0.500 1.00 53.66 93 ILE A C 1
ATOM 727 O O . ILE A 1 93 ? 16.309 6.113 -1.110 1.00 53.66 93 ILE A O 1
ATOM 731 N N . ASP A 1 94 ? 17.373 8.088 -1.114 1.00 49.16 94 ASP A N 1
ATOM 732 C CA . ASP A 1 94 ? 17.330 8.255 -2.566 1.00 49.16 94 ASP A CA 1
ATOM 733 C C . ASP A 1 94 ? 18.667 7.917 -3.247 1.00 49.16 94 ASP A C 1
ATOM 735 O O . ASP A 1 94 ? 18.657 7.671 -4.450 1.00 49.16 94 ASP A O 1
ATOM 739 N N . ASP A 1 95 ? 19.768 7.747 -2.499 1.00 50.62 95 ASP A N 1
ATOM 740 C CA . ASP A 1 95 ? 21.107 7.592 -3.099 1.00 50.62 95 ASP A CA 1
ATOM 741 C C . ASP A 1 95 ? 21.781 6.210 -2.947 1.00 50.62 95 ASP A C 1
ATOM 743 O O . ASP A 1 95 ? 22.800 5.975 -3.587 1.00 50.62 95 ASP A O 1
ATOM 747 N N . GLU A 1 96 ? 21.243 5.254 -2.175 1.00 50.69 96 GLU A N 1
ATOM 748 C CA . GLU A 1 96 ? 21.952 3.972 -1.913 1.00 50.69 96 GLU A CA 1
ATOM 749 C C . GLU A 1 96 ? 21.285 2.716 -2.505 1.00 50.69 96 GLU A C 1
ATOM 751 O O . GLU A 1 96 ? 21.654 1.590 -2.188 1.00 50.69 96 GLU A O 1
ATOM 756 N N . TYR A 1 97 ? 20.309 2.874 -3.401 1.00 55.06 97 TYR A N 1
ATOM 757 C CA . TYR A 1 97 ? 19.745 1.742 -4.155 1.00 55.06 97 TYR A CA 1
ATOM 758 C C . TYR A 1 97 ? 19.657 2.032 -5.654 1.00 55.06 97 TYR A C 1
ATOM 760 O O . TYR A 1 97 ? 18.687 1.667 -6.328 1.00 55.06 97 TYR A O 1
ATOM 768 N N . ASN A 1 98 ? 20.715 2.644 -6.192 1.00 49.16 98 ASN A N 1
ATOM 769 C CA . ASN A 1 98 ? 21.014 2.538 -7.611 1.00 49.16 98 ASN A CA 1
ATOM 770 C C . ASN A 1 98 ? 21.480 1.098 -7.879 1.00 49.16 98 ASN A C 1
ATOM 772 O O . ASN A 1 98 ? 22.653 0.768 -7.790 1.00 49.16 98 ASN A O 1
ATOM 776 N N . CYS A 1 99 ? 20.537 0.204 -8.175 1.00 52.53 99 CYS A N 1
ATOM 777 C CA . CYS A 1 99 ? 20.800 -1.198 -8.528 1.00 52.53 99 CYS A CA 1
ATOM 778 C C . CYS A 1 99 ? 21.507 -1.350 -9.902 1.00 52.53 99 CYS A C 1
ATOM 780 O O . CYS A 1 99 ? 21.430 -2.408 -10.527 1.00 52.53 99 CYS A O 1
ATOM 782 N N . CYS A 1 100 ? 22.129 -0.279 -10.399 1.00 48.25 100 CYS A N 1
ATOM 783 C CA . CYS A 1 100 ? 22.714 -0.162 -11.729 1.00 48.25 100 CYS A CA 1
ATOM 784 C C . CYS A 1 100 ? 24.083 0.546 -11.733 1.00 48.25 100 CYS A C 1
ATOM 786 O O . CYS A 1 100 ? 24.482 1.012 -12.799 1.00 48.25 100 CYS A O 1
ATOM 788 N N . ASP A 1 101 ? 24.787 0.603 -10.598 1.00 42.41 101 ASP A N 1
ATOM 789 C CA . ASP A 1 101 ? 26.252 0.752 -10.596 1.00 42.41 101 ASP A CA 1
ATOM 790 C C . ASP A 1 101 ? 26.914 -0.599 -10.282 1.00 42.41 101 ASP A C 1
ATOM 792 O O . ASP A 1 101 ? 26.471 -1.269 -9.317 1.00 42.41 101 ASP A O 1
#

Radius of gyration: 14.25 Å; chains: 1; bounding box: 47×23×33 Å

Sequence (101 aa):
MKKYAYDDGVISSKIKILTAFTIAVVTKCESCIRSYIKLAYEKGVTKDELVEILNVSIAMQGCVGHTWALKAYYEFLKLSNKTSNNDETVTDIDDEYNCCD

Secondary structure (DSSP, 8-state):
-HHHHHS-SSS-HHHHHHHHHHHHHHTT-HHHHHHHHHHHHHTT--HHHHHHHHHHHHHHHTHHHHHHHHHHHHHHHHHHHHTT----------SS--TT-

Foldseek 3Di:
DVVVQQPQDPDHSLVSLLVQLLVCLLVVPLVSLLVSLVVNVVVVNDLVNLVVSLVVQCVVPPPSSVVSSVSSSVSNVCVVCVVPDDDDDDDDPPPPPPVPD

=== Feature glossary ===
The record interleaves many kinds of information about one protein. Here is each kind framed as the question it answers.

Q: What known structures does this most resemble?
A: Structural nearest neighbors (via Foldseek easy-search vs the PDB). Reported per hit: target PDB id, E-value, and alignment TM-score. A TM-s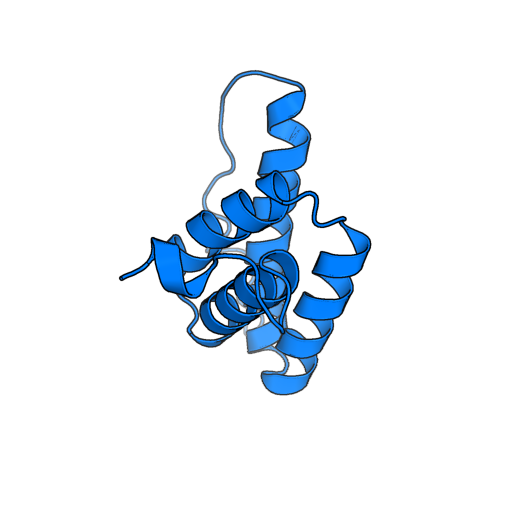core above ~0.5 is the conventional threshold for 'same fold'.

Q: Where is each backbone atom in 3D?
A: The mmCIF table is the protein's shape written out atom by atom. For each backbone N, Cα, C, and carbonyl O, it records an (x, y, z) coordinate triple in Å plus the residue type, chain letter, and residue number.

Q: What are the backbone torsion angles?
A: The φ/ψ torsion pair specifies the backbone conformation at each residue. φ rotates about the N–Cα bond, ψ about the Cα–C bond. Steric clashes forbid most of the (φ, ψ) plane — the allowed re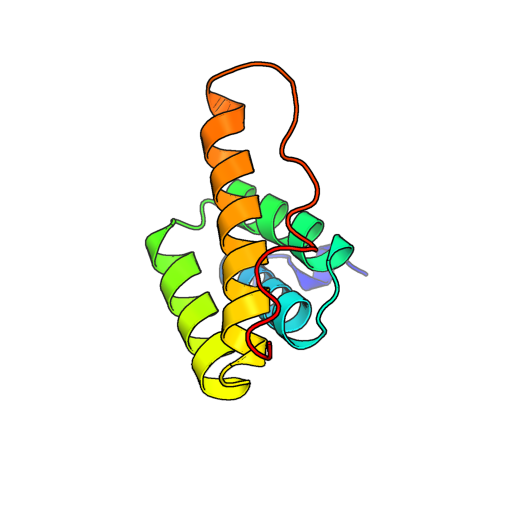gions (α-helix basin, β-sheet basin, left-handed helix) are the Ramachandran-allowed regions.

Q: Which residues are buried vs exposed?
A: Solvent-accessible surface area (SASA) is the area in Å² traced out by the centre of a 1.4 Å probe sphere (a water molecule) rolled over the protein's van der Waals surface (Shrake–Rupley / Lee–Richards construction). Buried residues have near-zero SASA; fully exposed residues can exceed 200 Å². The total SASA scales roughly with the number of surface residues.

Q: How confident is the AlphaFold model at each residue?
A: pLDDT is the predicted lDDT-Cα score: AlphaFold's confidence that the local environment of each residue (all inter-atomic distances within 15 Å) is correctly placed. It is a per-residue number between 0 and 100, with higher meaning more reliable.

Q: What does the local fold look like, residue by residue?
A: 3Di is Foldseek's structural alphabet. Each residue is assigned one of twenty discrete states based on how its Cα sits relative to its spatial (not sequential) neighbors. Aligning 3Di strings finds structural homologs roughly as well as full 3D superposition, but orders of magnitude faster.

Q: How big and how compact is the whole molecule?
A: Radius of gyration (Rg) is the root-mean-square distance of Cα atoms from their centroid — a single number for overall size and compactness. A globular domain of N residues has Rg ≈ 2.2·N^0.38 Å; an extended or disordered chain has a much larger Rg. The Cα contact count is the number of residue pairs whose Cα atoms are within 8 Å and are more than four positions apart in sequence — a standard proxy for tertiary packing density. The bounding box is the smallest axis-aligned box enclosing all Cα atoms.

Q: Which residues are in helices, strands, or loops?
A: DSSP 8-state secondary structure assigns each residue one of H (α-helix), G (3₁₀-helix), I (π-helix), E (extended β-strand), B (isolated β-bridge), T (hydrogen-bonded turn), S (bend), or '-' (coil). The assignment is computed from backbone hydrogen-bond geometry via the Kabsch–Sander algorithm.

Q: How mobile is each atom in the crystal?
A: Crystallographic B-factors measure how much each atom's electron density is smeared out, in Å². They rise in mobile loops and surface residues and fall in the buried interior. In AlphaFold models this column is repurposed to hold pLDDT instead.

Q: What if only a Cα trace is available?
A: P-SEA three-state annotation labels each residue as helix, strand, or coil based purely on the geometry of the Cα trace. It serves as a fallback when the full backbone (and thus DSSP) is unavailable.

Q: What family and function is it annotated with?
A: Database cross-references. InterPro integrates a dozen domain/family signature databases into unified entries with residue-range hits. GO terms attach function/process/location labels with evidence codes. CATH codes position the fold in a four-level structural taxonomy. Organism is the NCBI-taxonomy species name.

Q: Are the domains correctly placed relative to each other?
A: Predicted Aligned Error (PAE) is an AlphaFold confidence matrix: entry (i, j) is the expected error in the position of residue j, in ångströms, when the prediction is superimposed on the true structure at residue i. Low PAE within a block of residues means that block is internally rigid and well-predicted; high PAE between two blocks means their relative placement is uncertain even if each block individually is confident.

Q: What do the diagnostic plots show?
A: Three diagnostic plots accompany the record. The Cα contact map visualizes the tertiary structure as a 2D adjacency matrix (8 Å cutoff, sequence-local contacts suppressed). The Ramachandran plot shows the distribution of backbone (φ, ψ) torsions, with points in the α and β basins reflecting secondary structure content. The PAE plot shows AlphaFold's inter-residue confidence as a color matrix.

Q: What is the amino-acid chain?
A: Primary structure: the covalent order of the twenty standard amino acids along the backbone. Two proteins with the same sequence will (almost always) fold to the same structure; two with 30% identity often share a fold but not the details.

Q: What do the rendered images show?
A: The six renders are orthographic views along the three Cartesian axes in both directions. Representation (cartoon, sticks, or surface) and color scheme (sequence-rainbow or by-chain) vary across proteins so the training set covers all the common visualization conventions.